Protein AF-A0A497JXN0-F1 (afdb_monomer_lite)

Sequence (86 aa):
MEGREKARSAFRMAAESYAEYAEKAISSSPSSAVWGYRMASKCYAWAGDYSKSEEMSRIADELSEKMEGGEGRYPLFRIFRAGGKK

Radius of gyration: 17.62 Å; chains: 1; bounding box: 39×34×63 Å

Secondary structure (DSSP, 8-state):
-HHHHHHHHHHHHHHHHHHHHHHHHTTT-HHHHHHHHHHHHHHHHHHT-HHHHHHHHHHHHHHHHHHHSSSS---S-----PPP--

Structure (mmCIF, N/CA/C/O backbone):
data_AF-A0A497JXN0-F1
#
_entry.id   AF-A0A497JXN0-F1
#
loop_
_atom_site.group_PDB
_atom_site.id
_atom_site.type_symbol
_atom_site.label_atom_id
_atom_site.label_alt_id
_atom_site.label_comp_id
_atom_site.label_asym_id
_atom_site.label_entity_id
_atom_site.label_seq_id
_atom_site.pdbx_PDB_ins_code
_atom_site.Cartn_x
_atom_site.Cartn_y
_atom_site.Cartn_z
_atom_site.occupancy
_atom_site.B_iso_or_equiv
_atom_site.auth_seq_id
_atom_site.auth_comp_id
_atom_site.auth_asym_id
_atom_site.auth_atom_id
_atom_site.pdbx_PDB_model_num
ATOM 1 N N . MET A 1 1 ? 16.588 -2.655 -21.891 1.00 62.97 1 MET A N 1
ATOM 2 C CA . MET A 1 1 ? 15.840 -3.519 -20.944 1.00 62.97 1 MET A CA 1
ATOM 3 C C . MET A 1 1 ? 16.185 -3.226 -19.484 1.00 62.97 1 MET A C 1
ATOM 5 O O . MET A 1 1 ? 15.266 -3.162 -18.680 1.00 62.97 1 MET A O 1
ATOM 9 N N . GLU A 1 2 ? 17.444 -2.928 -19.155 1.00 81.69 2 GLU A N 1
ATOM 10 C CA . GLU A 1 2 ? 17.930 -2.688 -17.782 1.00 81.69 2 GLU A CA 1
ATOM 11 C C . GLU A 1 2 ? 17.160 -1.618 -16.973 1.00 81.69 2 GLU A C 1
ATOM 13 O O . GLU A 1 2 ? 16.849 -1.823 -15.802 1.00 81.69 2 GLU A O 1
ATOM 18 N N . GLY A 1 3 ? 16.774 -0.493 -17.590 1.00 90.12 3 GLY A N 1
ATOM 19 C CA . GLY A 1 3 ? 16.028 0.564 -16.890 1.00 90.12 3 GLY A CA 1
ATOM 20 C C . GLY A 1 3 ? 14.648 0.123 -16.383 1.00 90.12 3 GLY A C 1
ATOM 21 O O . GLY A 1 3 ? 14.214 0.546 -15.314 1.00 90.12 3 GLY A O 1
ATOM 22 N N . ARG A 1 4 ? 13.973 -0.779 -17.110 1.00 89.88 4 ARG A N 1
ATOM 23 C CA . ARG A 1 4 ? 12.649 -1.295 -16.728 1.00 89.88 4 ARG A CA 1
ATOM 24 C C . ARG A 1 4 ? 12.742 -2.232 -15.527 1.00 89.88 4 ARG A C 1
AT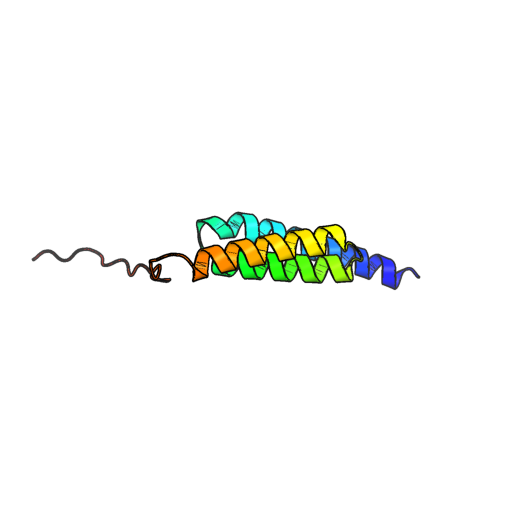OM 26 O O . ARG A 1 4 ? 11.874 -2.198 -14.662 1.00 89.88 4 ARG A O 1
ATOM 33 N N . GLU A 1 5 ? 13.787 -3.050 -15.461 1.00 93.75 5 GLU A N 1
ATOM 34 C CA . GLU A 1 5 ? 14.021 -3.950 -14.328 1.00 93.75 5 GLU A CA 1
ATOM 35 C C . GLU A 1 5 ? 14.425 -3.181 -13.072 1.00 93.75 5 GLU A C 1
ATOM 37 O O . GLU A 1 5 ? 13.868 -3.428 -12.002 1.00 93.75 5 GLU A O 1
ATOM 42 N N . LYS A 1 6 ? 15.298 -2.174 -13.211 1.00 95.56 6 LYS A N 1
ATOM 43 C CA . LYS A 1 6 ? 15.641 -1.260 -12.111 1.00 95.56 6 LYS A CA 1
ATOM 44 C C . LYS A 1 6 ? 14.405 -0.542 -11.566 1.00 95.56 6 LYS A C 1
ATOM 46 O O . LYS A 1 6 ? 14.212 -0.511 -10.354 1.00 95.56 6 LYS A O 1
ATOM 51 N N . ALA A 1 7 ? 13.535 -0.038 -12.444 1.00 95.88 7 ALA A N 1
ATOM 52 C CA . ALA A 1 7 ? 12.283 0.595 -12.036 1.00 95.88 7 ALA A CA 1
ATOM 53 C C . ALA A 1 7 ? 11.361 -0.380 -11.284 1.00 95.88 7 ALA A C 1
ATOM 55 O O . ALA A 1 7 ? 10.863 -0.046 -10.213 1.00 95.88 7 ALA A O 1
ATOM 56 N N . ARG A 1 8 ? 11.178 -1.606 -11.795 1.00 96.19 8 ARG A N 1
ATOM 57 C CA . ARG A 1 8 ? 10.374 -2.639 -11.115 1.00 96.19 8 ARG A CA 1
ATOM 58 C C . ARG A 1 8 ? 10.912 -2.974 -9.727 1.00 96.19 8 ARG A C 1
ATOM 60 O O . ARG A 1 8 ? 10.129 -3.085 -8.789 1.00 96.19 8 ARG A O 1
ATOM 67 N N . SER A 1 9 ? 12.232 -3.102 -9.594 1.00 97.56 9 SER A N 1
ATOM 68 C CA . SER A 1 9 ? 12.884 -3.347 -8.305 1.00 97.56 9 SER A CA 1
ATOM 69 C C . SER A 1 9 ? 12.641 -2.198 -7.321 1.00 97.56 9 SER A C 1
ATOM 71 O O . SER A 1 9 ? 12.209 -2.428 -6.193 1.00 97.56 9 SER A O 1
ATOM 73 N N . ALA A 1 10 ? 12.810 -0.949 -7.770 1.00 98.25 10 ALA A N 1
ATOM 74 C CA . ALA A 1 10 ? 12.547 0.231 -6.948 1.00 98.25 10 ALA A CA 1
ATOM 75 C C . ALA A 1 10 ? 11.087 0.299 -6.474 1.00 98.25 10 ALA A C 1
ATOM 77 O O . ALA A 1 10 ? 10.830 0.547 -5.296 1.00 98.25 10 ALA A O 1
ATOM 78 N N . PHE A 1 11 ? 10.130 0.021 -7.362 1.00 97.94 11 PHE A N 1
ATOM 79 C CA . PHE A 1 11 ? 8.718 -0.015 -6.989 1.00 97.94 11 PHE A CA 1
ATOM 80 C C . PHE A 1 11 ? 8.393 -1.140 -6.010 1.00 97.94 11 PHE A C 1
ATOM 82 O O . PHE A 1 11 ? 7.602 -0.920 -5.098 1.00 97.94 11 PHE A O 1
ATOM 89 N N . ARG A 1 12 ? 9.022 -2.312 -6.140 1.00 98.50 12 ARG A N 1
ATOM 90 C CA . ARG A 1 12 ? 8.841 -3.403 -5.176 1.00 98.50 12 ARG A CA 1
ATOM 91 C C . ARG A 1 12 ? 9.321 -3.006 -3.778 1.00 98.50 12 ARG A C 1
ATOM 93 O O . ARG A 1 12 ? 8.561 -3.161 -2.830 1.00 98.50 12 ARG A O 1
ATOM 100 N N . MET A 1 13 ? 10.516 -2.426 -3.664 1.00 98.56 13 MET A N 1
ATOM 101 C CA . MET A 1 13 ? 11.044 -1.953 -2.374 1.00 98.56 13 MET A CA 1
ATOM 102 C C . MET A 1 13 ? 10.160 -0.861 -1.753 1.00 98.56 13 MET A C 1
ATOM 104 O O . MET A 1 13 ? 9.902 -0.869 -0.549 1.00 98.56 13 MET A O 1
ATOM 108 N N . ALA A 1 14 ? 9.657 0.065 -2.577 1.00 98.56 14 ALA A N 1
ATOM 109 C CA . ALA A 1 14 ? 8.717 1.087 -2.122 1.00 98.56 14 ALA A CA 1
ATOM 110 C C . ALA A 1 14 ? 7.406 0.463 -1.618 1.00 98.56 14 ALA A C 1
ATOM 112 O O . ALA A 1 14 ? 6.906 0.861 -0.568 1.00 98.56 14 ALA A O 1
ATOM 113 N N . ALA A 1 15 ? 6.874 -0.536 -2.329 1.00 98.31 15 ALA A N 1
ATOM 114 C CA . ALA A 1 15 ? 5.660 -1.236 -1.927 1.00 98.31 15 ALA A CA 1
ATOM 115 C C . ALA A 1 15 ? 5.820 -1.933 -0.569 1.00 98.31 15 ALA A C 1
ATOM 117 O O . ALA A 1 15 ? 4.971 -1.773 0.302 1.00 98.31 15 ALA A O 1
ATOM 118 N N . GLU A 1 16 ? 6.934 -2.643 -0.376 1.00 98.62 16 GLU A N 1
ATOM 119 C CA . GLU A 1 16 ? 7.267 -3.323 0.882 1.00 98.62 16 GLU A CA 1
ATOM 120 C C . GLU A 1 16 ? 7.384 -2.330 2.045 1.00 98.62 16 GLU A C 1
ATOM 122 O O . GLU A 1 16 ? 6.811 -2.556 3.108 1.00 98.62 16 GLU A O 1
ATOM 127 N N . SER A 1 17 ? 8.032 -1.182 1.817 1.00 98.69 17 SER A N 1
ATOM 128 C CA . SER A 1 17 ? 8.146 -0.121 2.827 1.00 98.69 17 SER A CA 1
ATOM 129 C C . SER A 1 17 ? 6.786 0.475 3.207 1.00 98.69 17 SER A C 1
ATOM 131 O O . SER A 1 17 ? 6.526 0.738 4.381 1.00 98.69 17 SER A O 1
ATOM 133 N N . TYR A 1 18 ? 5.895 0.683 2.232 1.00 98.56 18 TYR A N 1
ATOM 134 C CA . TYR A 1 18 ? 4.545 1.184 2.500 1.00 98.56 18 TYR A CA 1
ATOM 135 C C . TYR A 1 18 ? 3.669 0.163 3.229 1.00 98.56 18 TYR A C 1
ATOM 137 O O . TYR A 1 18 ? 2.911 0.556 4.116 1.00 98.56 18 TYR A O 1
ATOM 145 N N . ALA A 1 19 ? 3.787 -1.124 2.894 1.00 98.44 19 ALA A N 1
ATOM 146 C CA . ALA A 1 19 ? 3.086 -2.193 3.597 1.00 98.44 19 ALA A CA 1
ATOM 147 C C . ALA A 1 19 ? 3.563 -2.287 5.054 1.00 98.44 19 ALA A C 1
ATOM 149 O O . ALA A 1 19 ? 2.746 -2.258 5.968 1.00 98.44 19 ALA A O 1
ATOM 150 N N . GLU A 1 20 ? 4.878 -2.282 5.294 1.00 98.56 20 GLU A N 1
ATOM 151 C CA . GLU A 1 20 ? 5.437 -2.294 6.651 1.00 98.56 20 GLU A CA 1
ATOM 152 C C . GLU A 1 20 ? 5.003 -1.066 7.469 1.00 98.56 20 GLU A C 1
ATOM 154 O O . GLU A 1 20 ? 4.679 -1.175 8.656 1.00 98.56 20 GLU A O 1
ATOM 159 N N . TYR A 1 21 ? 4.967 0.114 6.842 1.00 98.00 21 TYR A N 1
ATOM 160 C CA . TYR A 1 21 ? 4.414 1.314 7.465 1.00 98.00 21 TYR A CA 1
ATOM 161 C C . TYR A 1 21 ? 2.941 1.127 7.845 1.00 98.00 21 TYR A C 1
ATOM 163 O O . TYR A 1 21 ? 2.561 1.467 8.965 1.00 98.00 21 TYR A O 1
ATOM 171 N N . ALA A 1 22 ? 2.125 0.583 6.939 1.00 97.88 22 ALA A N 1
ATOM 172 C CA . ALA A 1 22 ? 0.702 0.375 7.172 1.00 97.88 22 ALA A CA 1
ATOM 173 C C . ALA A 1 22 ? 0.447 -0.586 8.342 1.00 97.88 22 ALA A C 1
ATOM 175 O O . ALA A 1 22 ? -0.323 -0.251 9.243 1.00 97.88 22 ALA A O 1
ATOM 176 N N . GLU A 1 23 ? 1.172 -1.707 8.388 1.00 97.62 23 GLU A N 1
ATOM 177 C CA . GLU A 1 23 ? 1.121 -2.683 9.485 1.00 97.62 23 GLU A CA 1
ATOM 178 C C . GLU A 1 23 ? 1.446 -2.041 10.841 1.00 97.62 23 GLU A C 1
ATOM 180 O O . GLU A 1 23 ? 0.762 -2.262 11.839 1.00 97.62 23 GLU A O 1
ATOM 185 N N . LYS A 1 24 ? 2.468 -1.179 10.896 1.00 97.38 24 LYS A N 1
ATOM 186 C CA . LYS A 1 24 ? 2.826 -0.456 12.129 1.00 97.38 24 LYS A CA 1
ATOM 187 C C . LYS A 1 24 ? 1.795 0.612 12.492 1.00 97.38 24 LYS A C 1
ATOM 189 O O . LYS A 1 24 ? 1.549 0.866 13.673 1.00 97.38 24 LYS A O 1
ATOM 194 N N . ALA A 1 25 ? 1.201 1.255 11.489 1.00 94.06 25 ALA A N 1
ATOM 195 C CA . ALA A 1 25 ? 0.248 2.337 11.677 1.00 94.06 25 ALA A CA 1
ATOM 196 C C . ALA A 1 25 ? -1.143 1.840 12.088 1.00 94.06 25 ALA A C 1
ATOM 198 O O . ALA A 1 25 ? -1.857 2.596 12.739 1.00 94.06 25 ALA A O 1
ATOM 199 N N . ILE A 1 26 ? -1.533 0.597 11.779 1.00 93.62 26 ILE A N 1
ATOM 200 C CA . ILE A 1 26 ? -2.922 0.128 11.938 1.00 93.62 26 ILE A CA 1
ATOM 201 C C . ILE A 1 26 ? -3.466 0.288 13.365 1.00 93.62 26 ILE A C 1
ATOM 203 O O . ILE A 1 26 ? -4.632 0.627 13.550 1.00 93.62 26 ILE A O 1
ATOM 207 N N . SER A 1 27 ? -2.612 0.120 14.377 1.00 89.44 27 SER A N 1
ATOM 208 C CA . SER A 1 27 ? -2.988 0.228 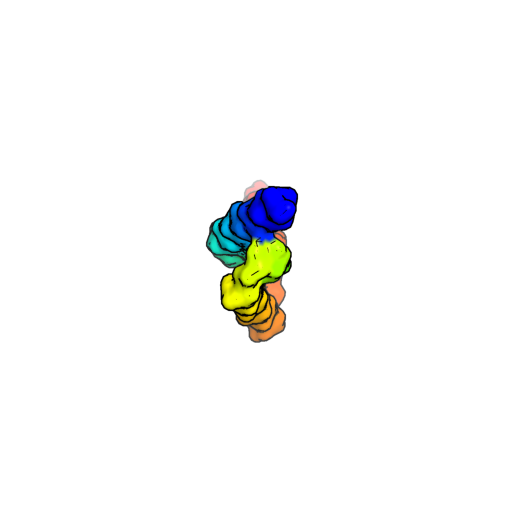15.792 1.00 89.44 27 SER A CA 1
ATOM 209 C C . SER A 1 27 ? -3.096 1.670 16.305 1.00 89.44 27 SER A C 1
ATOM 211 O O . SER A 1 27 ? -3.800 1.921 17.282 1.00 89.44 27 SER A O 1
ATOM 213 N N . SER A 1 28 ? -2.401 2.618 15.670 1.00 91.25 28 SER A N 1
ATOM 214 C CA . SER A 1 28 ? -2.292 4.012 16.128 1.00 91.25 28 SER A CA 1
ATOM 215 C C . SER A 1 28 ? -3.050 5.003 15.241 1.00 91.25 28 SER A C 1
ATOM 217 O O . SER A 1 28 ? -3.563 6.005 15.735 1.00 91.25 28 SER A O 1
ATOM 219 N N . SER A 1 29 ? -3.147 4.718 13.943 1.00 93.19 29 SER A N 1
ATOM 220 C CA . SER A 1 29 ? -3.855 5.500 12.933 1.00 93.19 29 SER A CA 1
ATOM 221 C C . SER A 1 29 ? -4.351 4.585 11.799 1.00 93.19 29 SER A C 1
ATOM 223 O O . SER A 1 29 ? -3.667 4.415 10.782 1.00 93.19 29 SER A O 1
ATOM 225 N N . PRO A 1 30 ? -5.567 4.022 11.928 1.00 92.81 30 PRO A N 1
ATOM 226 C CA . PRO A 1 30 ? -6.187 3.204 10.886 1.00 92.81 30 PRO A CA 1
ATOM 227 C C . PRO A 1 30 ? -6.280 3.911 9.526 1.00 92.81 30 PRO A C 1
ATOM 229 O O . PRO A 1 30 ? -5.988 3.311 8.497 1.00 92.81 30 PRO A O 1
ATOM 232 N N . SER A 1 31 ? -6.569 5.218 9.501 1.00 93.81 31 SER A N 1
ATOM 233 C CA . SER A 1 31 ? -6.578 6.014 8.263 1.00 93.81 31 SER A CA 1
ATOM 234 C C . SER A 1 31 ? -5.214 6.062 7.573 1.00 93.81 31 SER A C 1
ATOM 236 O O . SER A 1 31 ? -5.132 6.009 6.346 1.00 93.81 31 SER A O 1
ATOM 238 N N . SER A 1 32 ? -4.132 6.156 8.352 1.00 95.56 32 SER A N 1
ATOM 239 C CA . SER A 1 32 ? -2.773 6.127 7.806 1.00 95.56 32 SER A CA 1
ATOM 240 C C . SER A 1 32 ? -2.414 4.742 7.278 1.00 95.56 32 SER A C 1
ATOM 242 O O . SER A 1 32 ? -1.755 4.648 6.245 1.00 95.56 32 SER A O 1
ATOM 244 N N . ALA A 1 33 ? -2.883 3.681 7.938 1.00 97.38 33 ALA A N 1
ATOM 245 C CA . ALA A 1 33 ? -2.719 2.317 7.452 1.00 97.38 33 ALA A CA 1
ATOM 246 C C . ALA A 1 33 ? -3.456 2.089 6.124 1.00 97.38 33 ALA A C 1
ATOM 248 O O . ALA A 1 33 ? -2.837 1.605 5.180 1.00 97.38 33 ALA A O 1
ATOM 249 N N . VAL A 1 34 ? -4.714 2.539 5.987 1.00 97.06 34 VAL A N 1
ATOM 250 C CA . VAL A 1 34 ? -5.451 2.499 4.704 1.00 97.06 34 VAL A CA 1
ATOM 251 C C . VAL A 1 34 ? -4.653 3.185 3.595 1.00 97.06 34 VAL A C 1
ATOM 253 O O . VAL A 1 34 ? -4.477 2.627 2.511 1.00 97.06 34 VAL A O 1
ATOM 256 N N . TRP A 1 35 ? -4.133 4.389 3.854 1.00 97.12 35 TRP A N 1
ATOM 257 C CA . TRP A 1 35 ? -3.301 5.095 2.879 1.00 97.12 35 TRP A CA 1
ATOM 258 C C . TRP A 1 35 ? -2.027 4.310 2.529 1.00 97.12 35 TRP A C 1
ATOM 260 O O . TRP A 1 35 ? -1.706 4.173 1.349 1.00 97.12 35 TRP A O 1
ATOM 270 N N . GLY A 1 36 ? -1.334 3.754 3.527 1.00 98.19 36 GLY A N 1
ATOM 271 C CA . GLY A 1 36 ? -0.128 2.949 3.331 1.00 98.19 36 GLY A CA 1
ATOM 272 C C . GLY A 1 36 ? -0.381 1.714 2.463 1.00 98.19 36 GLY A C 1
ATOM 273 O O . GLY A 1 36 ? 0.319 1.518 1.472 1.00 98.19 36 GLY A O 1
ATOM 274 N N . TYR A 1 37 ? -1.436 0.943 2.742 1.00 98.44 37 TYR A N 1
ATOM 275 C CA . TYR A 1 37 ? -1.811 -0.211 1.920 1.00 98.44 37 TYR A CA 1
ATOM 276 C C . TYR A 1 37 ? -2.200 0.184 0.487 1.00 98.44 37 TYR A C 1
ATOM 278 O O . TYR A 1 37 ? -1.785 -0.479 -0.463 1.00 98.44 37 TYR A O 1
ATOM 286 N N . ARG A 1 38 ? -2.906 1.307 0.284 1.00 97.88 38 ARG A N 1
ATOM 287 C CA . ARG A 1 38 ? -3.202 1.824 -1.071 1.00 97.88 38 ARG A CA 1
ATOM 288 C C . ARG A 1 38 ? -1.931 2.193 -1.838 1.00 97.88 38 ARG A C 1
ATOM 290 O O . ARG A 1 38 ? -1.819 1.906 -3.031 1.00 97.88 38 ARG A O 1
ATOM 297 N N . MET A 1 39 ? -0.956 2.801 -1.163 1.00 98.31 39 MET A N 1
ATOM 298 C CA . MET A 1 39 ? 0.341 3.117 -1.765 1.00 98.31 39 MET A CA 1
ATOM 299 C C . MET A 1 39 ? 1.143 1.852 -2.086 1.00 98.31 39 MET A C 1
ATOM 301 O O . MET A 1 39 ? 1.686 1.746 -3.187 1.00 98.31 39 MET A O 1
ATOM 305 N N . ALA A 1 40 ? 1.149 0.867 -1.184 1.00 98.25 40 ALA A N 1
ATOM 306 C CA . ALA A 1 40 ? 1.762 -0.435 -1.422 1.00 98.25 40 ALA A CA 1
ATOM 307 C C . ALA A 1 40 ? 1.137 -1.136 -2.636 1.00 98.25 40 ALA A C 1
ATOM 309 O O . ALA A 1 40 ? 1.859 -1.562 -3.537 1.00 98.25 40 ALA A O 1
ATOM 310 N N . SER A 1 41 ? -0.197 -1.162 -2.718 1.00 98.12 41 SER A N 1
ATOM 311 C CA . SER A 1 41 ? -0.940 -1.724 -3.849 1.00 98.12 41 SER A CA 1
ATOM 312 C C . SER A 1 41 ? -0.505 -1.108 -5.182 1.00 98.12 41 SER A C 1
ATOM 314 O O . SER A 1 41 ? -0.140 -1.827 -6.119 1.00 98.12 41 SER A O 1
ATOM 316 N N . LYS A 1 42 ? -0.459 0.228 -5.258 1.00 97.69 42 LYS A N 1
ATOM 317 C CA . LYS A 1 42 ? -0.046 0.958 -6.464 1.00 97.69 42 LYS A CA 1
ATOM 318 C C . LYS A 1 42 ? 1.394 0.636 -6.873 1.00 97.69 42 LYS A C 1
ATOM 320 O O . LYS A 1 42 ? 1.675 0.416 -8.052 1.00 97.69 42 LYS A O 1
ATOM 325 N N . CYS A 1 43 ? 2.307 0.592 -5.907 1.00 96.50 43 CYS A N 1
ATOM 326 C CA . CYS A 1 43 ? 3.708 0.272 -6.154 1.00 96.50 43 CYS A CA 1
ATOM 327 C C . CYS A 1 43 ? 3.896 -1.189 -6.597 1.00 96.50 43 CYS A C 1
ATOM 329 O O . CYS A 1 43 ? 4.648 -1.435 -7.540 1.00 96.50 43 CYS A O 1
ATOM 331 N N . TYR A 1 44 ? 3.164 -2.147 -6.019 1.00 98.00 44 TYR A N 1
ATOM 332 C CA . TYR A 1 44 ? 3.176 -3.534 -6.490 1.00 98.00 44 TYR A CA 1
ATOM 333 C C . TYR A 1 44 ? 2.672 -3.659 -7.934 1.00 98.00 44 TYR A C 1
ATOM 335 O O . TYR A 1 44 ? 3.323 -4.325 -8.743 1.00 98.00 44 TYR A O 1
ATOM 343 N N . ALA A 1 45 ? 1.610 -2.940 -8.316 1.00 97.00 45 ALA A N 1
ATOM 344 C CA . ALA A 1 45 ? 1.144 -2.905 -9.706 1.00 97.00 45 ALA A CA 1
ATOM 345 C C . ALA A 1 45 ? 2.221 -2.371 -10.667 1.00 97.00 45 ALA A C 1
ATOM 347 O O . ALA A 1 45 ? 2.454 -2.947 -11.731 1.00 97.00 45 ALA A O 1
ATOM 348 N N . TRP A 1 46 ? 2.934 -1.305 -10.288 1.00 94.38 46 TRP A N 1
ATOM 349 C CA . TRP A 1 46 ? 4.044 -0.764 -11.084 1.00 94.38 46 TRP A CA 1
ATOM 350 C C . TRP A 1 46 ? 5.266 -1.687 -11.145 1.00 94.38 46 TRP A C 1
ATOM 352 O O . TRP A 1 46 ? 5.968 -1.719 -12.161 1.00 94.38 46 TRP A O 1
ATOM 362 N N . ALA A 1 47 ? 5.498 -2.486 -10.104 1.00 96.12 47 ALA A N 1
ATOM 363 C CA . ALA A 1 47 ? 6.494 -3.553 -10.113 1.00 96.12 47 ALA A CA 1
ATOM 364 C C . ALA A 1 47 ? 6.080 -4.756 -10.989 1.00 96.12 47 ALA A C 1
ATOM 366 O O . ALA A 1 47 ? 6.933 -5.569 -11.353 1.00 96.12 47 ALA A O 1
ATOM 367 N N . GLY A 1 48 ? 4.802 -4.844 -11.378 1.00 94.38 48 GLY A N 1
ATOM 368 C CA . GLY A 1 48 ? 4.214 -5.969 -12.112 1.00 94.38 48 GLY A CA 1
ATOM 369 C C . GLY A 1 48 ? 3.781 -7.134 -11.217 1.00 94.38 48 GLY A C 1
ATOM 370 O O . GLY A 1 48 ? 3.574 -8.233 -11.720 1.00 94.38 48 GLY A O 1
ATOM 371 N N . ASP A 1 49 ? 3.675 -6.908 -9.908 1.00 97.00 49 ASP A N 1
ATOM 372 C CA . ASP A 1 49 ? 3.251 -7.890 -8.910 1.00 97.00 49 ASP A CA 1
ATOM 373 C C . ASP A 1 49 ? 1.754 -7.715 -8.607 1.00 97.00 49 ASP A C 1
ATOM 375 O O . ASP A 1 49 ? 1.346 -7.169 -7.582 1.00 97.00 49 ASP A O 1
ATOM 379 N N . TYR A 1 50 ? 0.915 -8.096 -9.572 1.00 94.19 50 TYR A N 1
ATOM 380 C CA . TYR A 1 50 ? -0.527 -7.832 -9.514 1.00 94.19 50 TYR A CA 1
ATOM 381 C C . TYR A 1 50 ? -1.228 -8.576 -8.373 1.00 94.19 50 TYR A C 1
ATOM 383 O O . TYR A 1 50 ? -2.117 -8.011 -7.750 1.00 94.19 50 TYR A O 1
ATOM 391 N N . SER A 1 51 ? -0.772 -9.785 -8.028 1.00 96.94 51 SER A N 1
ATOM 392 C CA . SER A 1 51 ? -1.338 -10.549 -6.909 1.00 96.94 51 SER A CA 1
ATOM 393 C C . SER A 1 51 ? -1.175 -9.806 -5.582 1.00 96.94 51 SER A C 1
ATOM 395 O O . SER A 1 51 ? -2.138 -9.679 -4.831 1.00 96.94 51 SER A O 1
ATOM 397 N N . LYS A 1 52 ? 0.022 -9.269 -5.302 1.00 97.31 52 LYS A N 1
ATOM 398 C CA . LYS A 1 52 ? 0.241 -8.453 -4.098 1.00 97.31 52 LYS A CA 1
ATOM 399 C C . LYS A 1 52 ? -0.486 -7.116 -4.166 1.00 97.31 52 LYS A C 1
ATOM 401 O O . LYS A 1 52 ? -0.931 -6.599 -3.147 1.00 97.31 52 LYS A O 1
ATOM 406 N N . SER A 1 53 ? -0.611 -6.541 -5.360 1.00 97.50 53 SER A N 1
ATOM 407 C CA . SER A 1 53 ? -1.374 -5.309 -5.554 1.00 97.50 53 SER A CA 1
ATOM 408 C C . SER A 1 53 ? -2.838 -5.477 -5.141 1.00 97.50 53 SER A C 1
ATOM 410 O O . SER A 1 53 ? -3.353 -4.657 -4.377 1.00 97.50 53 SER A O 1
ATOM 412 N N . GLU A 1 54 ? -3.478 -6.559 -5.588 1.00 95.69 54 GLU A N 1
ATOM 413 C CA . GLU A 1 54 ? -4.860 -6.897 -5.238 1.00 95.69 54 GLU A CA 1
ATOM 414 C C . GLU A 1 54 ? -5.009 -7.210 -3.74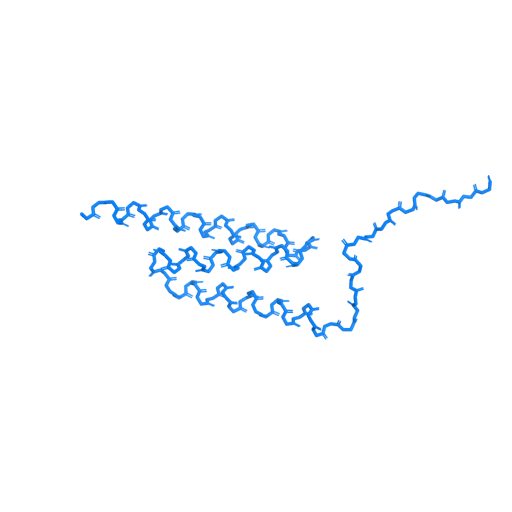9 1.00 95.6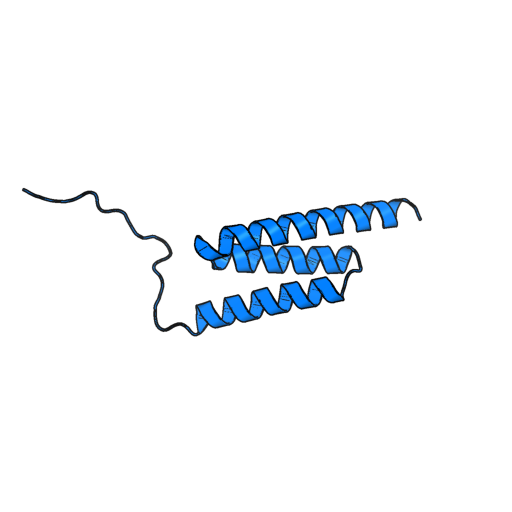9 54 GLU A C 1
ATOM 416 O O . GLU A 1 54 ? -5.938 -6.716 -3.113 1.00 95.69 54 GLU A O 1
ATOM 421 N N . GLU A 1 55 ? -4.068 -7.958 -3.168 1.00 97.88 55 GLU A N 1
ATOM 422 C CA . GLU A 1 55 ? -4.058 -8.258 -1.735 1.00 97.88 55 GLU A CA 1
ATOM 423 C C . GLU A 1 55 ? -4.040 -6.980 -0.886 1.00 97.88 55 GLU A C 1
ATOM 425 O O . GLU A 1 55 ? -4.897 -6.799 -0.021 1.00 97.88 55 GLU A O 1
ATOM 430 N N . MET A 1 56 ? -3.110 -6.061 -1.169 1.00 97.56 56 MET A N 1
ATOM 431 C CA . MET A 1 56 ? -3.014 -4.792 -0.442 1.00 97.56 56 MET A CA 1
ATOM 432 C C . MET A 1 56 ? -4.253 -3.914 -0.654 1.00 97.56 56 MET A C 1
ATOM 434 O O . MET A 1 56 ? -4.684 -3.238 0.279 1.00 97.56 56 MET A O 1
ATOM 438 N N . SER A 1 57 ? -4.845 -3.925 -1.856 1.00 95.94 57 SER A N 1
ATOM 439 C CA . SER A 1 57 ? -6.093 -3.194 -2.118 1.00 95.94 57 SER A CA 1
ATOM 440 C C . SER A 1 57 ? -7.235 -3.748 -1.273 1.00 95.94 57 SER A C 1
ATOM 442 O O . SER A 1 57 ? -7.905 -2.982 -0.590 1.00 95.94 57 SER A O 1
ATOM 444 N N . ARG A 1 58 ? -7.401 -5.076 -1.242 1.00 96.75 58 ARG A N 1
ATOM 445 C CA . ARG A 1 58 ? -8.448 -5.729 -0.450 1.00 96.75 58 ARG A CA 1
ATOM 446 C C . ARG A 1 58 ? -8.308 -5.412 1.037 1.00 96.75 58 ARG A C 1
ATOM 448 O O . ARG A 1 58 ? -9.296 -5.072 1.674 1.00 96.75 58 ARG A O 1
ATOM 455 N N . ILE A 1 59 ? -7.090 -5.465 1.583 1.00 97.38 59 ILE A N 1
ATOM 456 C CA . ILE A 1 59 ? -6.839 -5.100 2.987 1.00 97.38 59 ILE A CA 1
ATOM 457 C C . ILE A 1 59 ? -7.216 -3.635 3.247 1.00 97.38 59 ILE A C 1
ATOM 459 O O . ILE A 1 59 ? -7.843 -3.333 4.262 1.00 97.38 59 ILE A O 1
ATOM 463 N N . ALA A 1 60 ? -6.857 -2.723 2.337 1.00 95.31 60 ALA A N 1
ATOM 464 C CA . ALA A 1 60 ? -7.210 -1.313 2.465 1.00 95.31 60 ALA A CA 1
ATOM 465 C C . ALA A 1 60 ? -8.730 -1.091 2.453 1.00 95.31 60 ALA A C 1
ATOM 467 O O . ALA A 1 60 ? -9.225 -0.288 3.244 1.00 95.31 60 ALA A O 1
ATOM 468 N N . ASP A 1 61 ? -9.450 -1.795 1.580 1.00 92.88 61 ASP A N 1
ATOM 469 C CA . ASP A 1 61 ? -10.902 -1.687 1.445 1.00 92.88 61 ASP A CA 1
ATOM 470 C C . ASP A 1 61 ? -11.610 -2.277 2.671 1.00 92.88 61 ASP A C 1
ATOM 472 O O . ASP A 1 61 ? -12.399 -1.578 3.300 1.00 92.88 61 ASP A O 1
ATOM 476 N N . GLU A 1 62 ? -11.231 -3.479 3.119 1.00 93.88 62 GLU A N 1
ATOM 477 C CA . GLU A 1 62 ? -11.755 -4.084 4.353 1.00 93.88 62 GLU A CA 1
ATOM 478 C C . GLU A 1 62 ? -11.517 -3.195 5.584 1.00 93.88 62 GLU A C 1
ATOM 480 O O . GLU A 1 62 ? -12.363 -3.103 6.478 1.00 93.88 62 GLU A O 1
ATOM 485 N N . LEU A 1 63 ? -10.348 -2.550 5.667 1.00 92.75 63 LEU A N 1
ATOM 486 C CA . LEU A 1 63 ? -10.032 -1.632 6.757 1.00 92.75 63 LEU A CA 1
ATOM 487 C C . LEU A 1 63 ? -10.866 -0.346 6.665 1.00 92.75 63 LEU A C 1
ATOM 489 O O . LEU A 1 63 ? -11.369 0.118 7.687 1.00 92.75 63 LEU A O 1
ATOM 493 N N . SER A 1 64 ? -11.050 0.202 5.461 1.00 90.19 64 SER A N 1
ATOM 494 C CA . SER A 1 64 ? -11.888 1.384 5.220 1.00 90.19 64 SER A CA 1
ATOM 495 C C . SER A 1 64 ? -13.353 1.107 5.562 1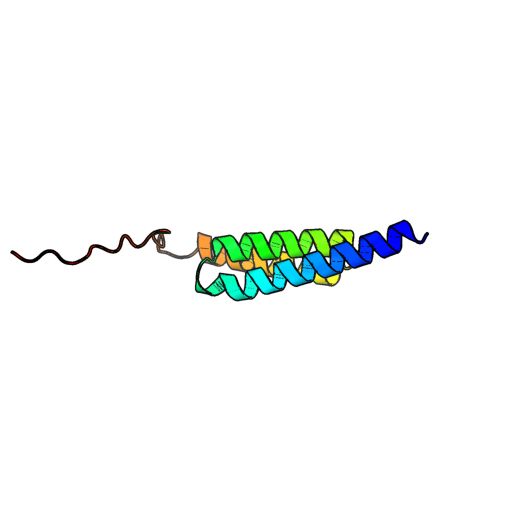.00 90.19 64 SER A C 1
ATOM 497 O O . SER A 1 64 ? -13.969 1.887 6.282 1.00 90.19 64 SER A O 1
ATOM 499 N N . GLU A 1 65 ? -13.894 -0.035 5.140 1.00 89.75 65 GLU A N 1
ATOM 500 C CA . GLU A 1 65 ? -15.263 -0.455 5.453 1.00 89.75 65 GLU A CA 1
ATOM 501 C C . GLU A 1 65 ? -15.478 -0.614 6.962 1.00 89.75 65 GLU A C 1
ATOM 503 O O . GLU A 1 65 ? -16.473 -0.131 7.501 1.00 89.75 65 GLU A O 1
ATOM 508 N N . LYS A 1 66 ? -14.522 -1.219 7.681 1.00 87.56 66 LYS A N 1
ATOM 509 C CA . LYS A 1 66 ? -14.571 -1.315 9.153 1.00 87.56 66 LYS A CA 1
ATOM 510 C C . LYS A 1 66 ? -14.552 0.057 9.829 1.00 87.56 66 LYS A C 1
ATOM 512 O O . LYS A 1 66 ? -15.156 0.219 10.887 1.00 87.56 66 LYS A O 1
ATOM 517 N N . MET A 1 67 ? -13.863 1.035 9.241 1.00 83.75 67 MET A N 1
ATOM 518 C CA . MET A 1 67 ? -13.840 2.411 9.742 1.00 83.75 67 MET A CA 1
ATOM 519 C C . MET A 1 67 ? -15.144 3.168 9.453 1.00 83.75 67 MET A C 1
ATOM 521 O O . MET A 1 67 ? -15.551 3.989 10.273 1.00 83.75 67 MET A O 1
ATOM 525 N N . GLU A 1 68 ? -15.794 2.910 8.316 1.00 74.06 68 GLU A N 1
ATOM 526 C CA . GLU A 1 68 ? -17.042 3.568 7.900 1.00 74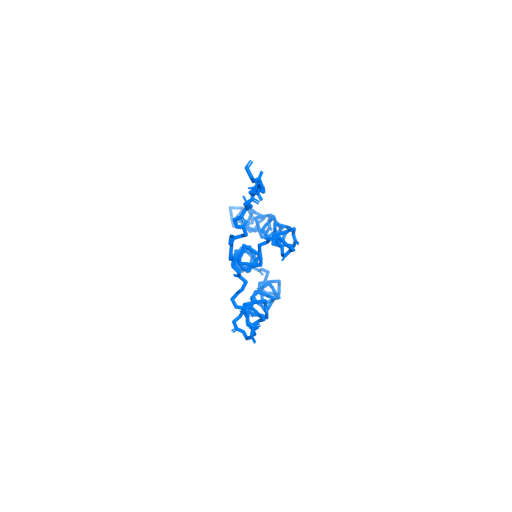.06 68 GLU A CA 1
ATOM 527 C C . GLU A 1 68 ? -18.294 2.942 8.540 1.00 74.06 68 GLU A C 1
ATOM 529 O O . GLU A 1 68 ? -19.236 3.658 8.879 1.00 74.06 68 GLU A O 1
ATOM 534 N N . GLY A 1 69 ? -18.299 1.621 8.744 1.00 58.34 69 GLY A N 1
ATOM 535 C CA . GLY A 1 69 ? -19.407 0.852 9.324 1.00 58.34 69 GLY A CA 1
ATOM 536 C C . GLY A 1 69 ? -19.390 0.732 10.853 1.00 58.34 69 GLY A C 1
ATOM 537 O O . GLY A 1 69 ? -20.304 0.145 11.430 1.00 58.34 69 GLY A O 1
ATOM 538 N N . GLY A 1 70 ? -18.368 1.267 11.527 1.00 51.75 70 GLY A N 1
ATOM 539 C CA . GLY A 1 70 ? -18.297 1.297 12.985 1.00 51.75 70 GLY A CA 1
ATOM 540 C C . GLY A 1 70 ? -19.178 2.402 13.570 1.00 51.75 70 GLY A C 1
ATOM 541 O O . GLY A 1 70 ? -18.881 3.586 13.409 1.00 51.75 70 GLY A O 1
ATOM 542 N N . GLU A 1 71 ? -20.237 2.030 14.296 1.00 45.16 71 GLU A N 1
ATOM 543 C CA . GLU A 1 71 ? -20.955 2.922 15.215 1.00 45.16 71 GLU A CA 1
ATOM 544 C C . GLU A 1 71 ? -19.971 3.564 16.200 1.00 45.16 71 GLU A C 1
ATOM 546 O O . GLU A 1 71 ? -19.624 3.012 17.242 1.00 45.16 71 GLU A O 1
ATOM 551 N N . GLY A 1 72 ? -19.487 4.751 15.859 1.00 45.25 72 GLY A N 1
ATOM 552 C CA . GLY A 1 72 ? -18.570 5.482 16.709 1.00 45.25 72 GLY A CA 1
ATOM 553 C C . GLY A 1 72 ? -17.550 6.220 15.881 1.00 45.25 72 GLY A C 1
ATOM 554 O O . GLY A 1 72 ? -16.490 5.692 15.564 1.00 45.25 72 GLY A O 1
ATOM 555 N N . ARG A 1 73 ? -17.847 7.498 15.622 1.00 44.88 73 ARG A N 1
ATOM 556 C CA . ARG A 1 73 ? -16.831 8.538 15.447 1.00 44.88 73 ARG A CA 1
ATOM 557 C C . ARG A 1 73 ? -15.739 8.324 16.498 1.00 44.88 73 ARG A C 1
ATOM 559 O O . ARG A 1 73 ? -15.866 8.814 17.618 1.00 44.88 73 ARG A O 1
ATOM 566 N N . TYR A 1 74 ? -14.672 7.613 16.152 1.00 45.50 74 TYR A N 1
ATOM 567 C CA . TYR A 1 74 ? -13.431 7.684 16.899 1.00 45.50 74 TYR A CA 1
ATOM 568 C C . TYR A 1 74 ? -12.983 9.138 16.773 1.00 45.50 74 TYR A C 1
ATOM 570 O O . TYR A 1 74 ? -12.749 9.598 15.650 1.00 45.50 74 TYR A O 1
ATOM 578 N N . PRO A 1 75 ? -12.921 9.923 17.862 1.00 49.47 75 PRO A N 1
ATOM 579 C CA . PRO A 1 75 ? -12.371 11.253 17.744 1.00 49.47 75 PRO A CA 1
ATOM 580 C C . PRO A 1 75 ? -10.901 11.068 17.373 1.00 49.47 75 PRO A C 1
ATOM 582 O O . PRO A 1 75 ? -10.107 10.600 18.187 1.00 49.47 75 PRO A O 1
ATOM 585 N N . LEU A 1 76 ? -10.560 11.443 16.136 1.00 54.28 76 LEU A N 1
ATOM 586 C CA . LEU A 1 76 ? -9.206 11.428 15.564 1.00 54.28 76 LEU A CA 1
ATOM 587 C C . LEU A 1 76 ? -8.176 12.163 16.444 1.00 54.28 76 LEU A C 1
ATOM 589 O O . LEU A 1 76 ? -6.977 12.003 16.256 1.00 54.28 76 LEU A O 1
ATOM 593 N N . PHE A 1 77 ? -8.635 12.918 17.447 1.00 51.62 77 PHE A N 1
ATOM 594 C CA . PHE A 1 77 ? -7.808 13.556 18.457 1.00 51.62 77 PHE A CA 1
ATOM 595 C C . PHE A 1 77 ? -8.456 13.401 19.834 1.00 51.62 77 PHE A C 1
ATOM 597 O O . PHE A 1 77 ? -9.460 14.042 20.152 1.00 51.62 77 PHE A O 1
ATOM 604 N N . ARG A 1 78 ? -7.859 12.576 20.696 1.00 48.75 78 ARG A N 1
ATOM 605 C CA . ARG A 1 78 ? -8.155 12.611 22.129 1.00 48.75 78 ARG A CA 1
ATOM 606 C C . ARG A 1 78 ? -7.388 13.801 22.708 1.00 48.75 78 ARG A C 1
ATOM 608 O O . ARG A 1 78 ? -6.195 13.697 22.967 1.00 48.75 78 ARG A O 1
ATOM 615 N N . ILE A 1 79 ? -8.050 14.950 22.861 1.00 48.47 79 ILE A N 1
ATOM 616 C CA . ILE A 1 79 ? -7.457 16.112 23.539 1.00 48.47 79 ILE A CA 1
ATOM 617 C C . ILE A 1 79 ? -7.135 15.680 24.971 1.00 48.47 79 ILE A C 1
ATOM 619 O O . ILE A 1 79 ? -8.036 15.401 25.764 1.00 48.47 79 ILE A O 1
ATOM 623 N N . PHE A 1 80 ? -5.850 15.600 25.304 1.00 42.81 80 PHE A N 1
ATOM 624 C CA . PHE A 1 80 ? -5.417 15.331 26.667 1.00 42.81 80 PHE A CA 1
ATOM 625 C C . PHE A 1 80 ? -5.696 16.579 27.512 1.00 42.81 80 PHE A C 1
ATOM 627 O O . PHE A 1 80 ? -4.923 17.534 27.509 1.00 42.81 80 PHE A O 1
ATOM 634 N N . ARG A 1 81 ? -6.829 16.610 28.224 1.00 48.38 81 ARG A N 1
ATOM 635 C CA . ARG A 1 81 ? -7.031 17.589 29.298 1.00 48.38 81 ARG A CA 1
ATOM 636 C C . ARG A 1 81 ? -6.221 17.128 30.506 1.00 48.38 81 ARG A C 1
ATOM 638 O O . ARG A 1 81 ? -6.670 16.268 31.260 1.00 48.38 81 ARG A O 1
ATOM 645 N N . ALA A 1 82 ? -5.034 17.709 30.680 1.00 45.69 82 ALA A N 1
ATOM 646 C CA . ALA A 1 82 ? -4.370 17.717 31.977 1.00 45.69 82 ALA A CA 1
ATOM 647 C C . ALA A 1 82 ? -5.346 18.300 33.016 1.00 45.69 82 ALA A C 1
ATOM 649 O O . ALA A 1 82 ? -6.042 19.281 32.747 1.00 45.69 82 ALA A O 1
ATOM 650 N N . GLY A 1 83 ? -5.478 17.598 34.139 1.00 42.19 83 GLY A N 1
ATOM 651 C CA . GLY A 1 83 ? -6.609 17.693 35.051 1.00 42.19 83 GLY A CA 1
ATOM 652 C C . GLY A 1 83 ? -6.910 19.099 35.564 1.00 42.19 83 GLY A C 1
ATOM 653 O O . GLY A 1 83 ? -6.030 19.826 36.010 1.00 42.19 83 GLY A O 1
ATOM 654 N N . GLY A 1 84 ? -8.197 19.436 35.583 1.00 50.41 84 GLY A N 1
ATOM 655 C CA . GLY A 1 84 ? -8.699 20.449 36.497 1.00 50.41 84 GLY A CA 1
ATOM 656 C C . GLY A 1 84 ? -8.932 19.826 37.870 1.00 50.41 84 GLY A C 1
ATOM 657 O O . GLY A 1 84 ? -9.725 18.891 37.975 1.00 50.41 84 GLY A O 1
ATOM 658 N N . LYS A 1 85 ? -8.306 20.374 38.917 1.00 44.84 85 LYS A N 1
ATOM 659 C CA . LYS A 1 85 ? -8.925 20.492 40.245 1.00 44.84 85 LYS A CA 1
ATOM 660 C C . LYS A 1 85 ? -8.397 21.724 40.992 1.00 44.84 85 LYS A C 1
ATOM 662 O O . LYS A 1 85 ? -7.220 21.759 41.321 1.00 44.84 85 LYS A O 1
ATOM 667 N N . LYS A 1 86 ? -9.376 22.590 41.292 1.00 47.69 86 LYS A N 1
ATOM 668 C CA . LYS A 1 86 ? -9.499 23.651 42.310 1.00 47.69 86 LYS A CA 1
ATOM 669 C C . LYS A 1 86 ? -8.500 24.799 42.301 1.00 47.69 86 LYS A C 1
ATOM 671 O O . LYS A 1 86 ? -7.352 24.595 42.733 1.00 47.69 86 LYS A O 1
#

pLDDT: mean 84.95, std 19.75, range [42.19, 98.69]

Foldseek 3Di:
DVVLQVLLVVLQVQLVVLQVVLVVCCVPPLPSNLVSLQSSLVSCVSSVNNVSNVVSNVVSVVSVCCVVVDPDDPPNDPPDPPDDDD